Protein AF-A0A8X8GLX0-F1 (afdb_monomer_lite)

pLDDT: mean 77.0, std 20.95, range [30.64, 97.62]

Secondary structure (DSSP, 8-state):
---------------------TTSSHHHHTTSSSSSSSSSHHHHHHHHHHHHHHHTHHHHHTTHHHHHHS-TT---HHHHHHHHHHHHHHHHHHHHHHSTTSTT-GGGTS-HHHHHHHHHHHHHHHHHTTTS----HHHHHHHHHHHHHHHHHHHHHHHHH--TTT--GGGT---

Structure (mmCIF, N/CA/C/O backbone):
data_AF-A0A8X8GLX0-F1
#
_entry.id   AF-A0A8X8GLX0-F1
#
loop_
_atom_site.group_PDB
_atom_site.id
_atom_site.type_symbol
_atom_site.label_atom_id
_atom_site.label_alt_id
_atom_site.label_comp_id
_atom_site.label_asym_id
_atom_site.label_entity_id
_atom_site.label_seq_id
_atom_site.pdbx_PDB_ins_code
_atom_site.Cartn_x
_atom_site.Cartn_y
_atom_site.Cartn_z
_atom_site.occupancy
_atom_site.B_iso_or_equiv
_atom_site.auth_seq_id
_atom_site.auth_comp_id
_atom_site.auth_asym_id
_atom_site.auth_atom_id
_atom_site.pdbx_PDB_model_num
ATOM 1 N N . MET A 1 1 ? -101.099 -29.005 25.488 1.00 34.16 1 MET A N 1
ATOM 2 C CA . MET A 1 1 ? -100.501 -30.095 26.280 1.00 34.16 1 MET A CA 1
ATOM 3 C C . MET A 1 1 ? -99.279 -29.510 26.976 1.00 34.16 1 MET A C 1
ATOM 5 O O . MET A 1 1 ? -98.376 -29.117 26.260 1.00 34.16 1 MET A O 1
ATOM 9 N N . ASN A 1 2 ? -99.377 -29.350 28.306 1.00 30.64 2 ASN A N 1
ATOM 10 C CA . ASN A 1 2 ? -98.342 -29.188 29.356 1.00 30.64 2 ASN A CA 1
ATOM 11 C C . ASN A 1 2 ? -97.153 -28.228 29.098 1.00 30.64 2 ASN A C 1
ATOM 13 O O . ASN A 1 2 ? -96.406 -28.410 28.151 1.00 30.64 2 ASN A O 1
ATOM 17 N N . LEU A 1 3 ? -97.055 -27.097 29.817 1.00 30.73 3 LEU A N 1
ATOM 18 C CA . LEU A 1 3 ? -96.470 -26.894 31.170 1.00 30.73 3 LEU A CA 1
ATOM 19 C C . LEU A 1 3 ? -94.935 -27.013 31.214 1.00 30.73 3 LEU A C 1
ATOM 21 O O . LEU A 1 3 ? -94.426 -28.113 31.043 1.00 30.73 3 LEU A O 1
ATOM 25 N N . GLN A 1 4 ? -94.257 -25.891 31.5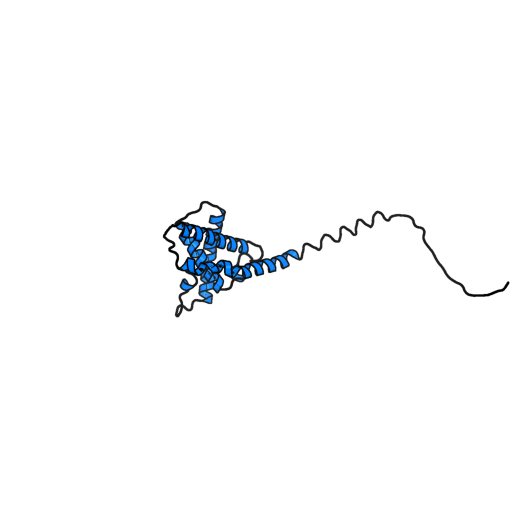06 1.00 37.28 4 GLN A N 1
ATOM 26 C CA . GLN A 1 4 ? -93.229 -25.679 32.559 1.00 37.28 4 GLN A CA 1
ATOM 27 C C . GLN A 1 4 ? -92.579 -24.290 32.350 1.00 37.28 4 GLN A C 1
ATOM 29 O O . GLN A 1 4 ? -92.154 -23.976 31.243 1.00 37.28 4 GLN A O 1
ATOM 34 N N . GLU A 1 5 ? -92.804 -23.318 33.250 1.00 35.47 5 GLU A N 1
ATOM 35 C CA . GLU A 1 5 ? -91.995 -22.984 34.456 1.00 35.47 5 GLU A CA 1
ATOM 36 C C . GLU A 1 5 ? -90.586 -22.481 34.093 1.00 35.47 5 GLU A C 1
ATOM 38 O O . GLU A 1 5 ? -89.827 -23.200 33.460 1.00 35.47 5 GLU A O 1
ATOM 43 N N . GLY A 1 6 ? -90.276 -21.190 34.293 1.00 34.31 6 GLY A N 1
ATOM 44 C CA . GLY A 1 6 ? -89.558 -20.662 35.479 1.00 34.31 6 GLY A CA 1
ATOM 45 C C . GLY A 1 6 ? -88.061 -20.508 35.118 1.00 34.31 6 GLY A C 1
ATOM 46 O O . GLY A 1 6 ? -87.537 -21.353 34.416 1.00 34.31 6 GLY A O 1
ATOM 47 N N . GLU A 1 7 ? -87.273 -19.478 35.433 1.00 35.16 7 GLU A N 1
ATOM 48 C CA . GLU A 1 7 ? -87.350 -18.349 36.356 1.00 35.16 7 GLU A CA 1
ATOM 49 C C . GLU A 1 7 ? -86.405 -17.197 35.898 1.00 35.16 7 GLU A C 1
ATOM 51 O O . GLU A 1 7 ? -85.478 -17.403 35.118 1.00 35.16 7 GLU A O 1
ATOM 56 N N . ALA A 1 8 ? -86.634 -16.017 36.496 1.00 32.03 8 ALA A N 1
ATOM 57 C CA . ALA A 1 8 ? -85.673 -14.994 36.955 1.00 32.03 8 ALA A CA 1
ATOM 58 C C . ALA A 1 8 ? -85.011 -13.952 35.998 1.00 32.03 8 ALA A C 1
ATOM 60 O O . ALA A 1 8 ? -84.100 -14.219 35.222 1.00 32.03 8 ALA A O 1
ATOM 61 N N . PHE A 1 9 ? -85.461 -12.700 36.203 1.00 31.08 9 PHE A N 1
ATOM 62 C CA . PHE A 1 9 ? -84.891 -11.355 35.932 1.00 31.08 9 PHE A CA 1
ATOM 63 C C . PHE A 1 9 ? -83.539 -11.078 36.647 1.00 31.08 9 PHE A C 1
ATOM 65 O O . PHE A 1 9 ? -83.160 -11.882 37.496 1.00 31.08 9 PHE A O 1
ATOM 72 N N . PRO A 1 10 ? -82.907 -9.877 36.531 1.00 48.28 10 PRO A N 1
ATOM 73 C CA . PRO A 1 10 ? -83.000 -8.775 35.550 1.00 48.28 10 PRO A CA 1
ATOM 74 C C . PRO A 1 10 ? -81.604 -8.517 34.908 1.00 48.28 10 PRO A C 1
ATOM 76 O O . PRO A 1 10 ? -80.636 -9.192 35.227 1.00 48.28 10 PRO A O 1
ATOM 79 N N . ALA A 1 11 ? -81.387 -7.604 33.959 1.00 31.11 11 ALA A N 1
ATOM 80 C CA . ALA A 1 11 ? -81.047 -6.203 34.233 1.00 31.11 11 ALA A CA 1
ATOM 81 C C . ALA A 1 11 ? -80.344 -5.610 32.993 1.00 31.11 11 ALA A C 1
ATOM 83 O O . ALA A 1 11 ? -79.445 -6.237 32.447 1.00 31.11 11 ALA A O 1
ATOM 84 N N . TYR A 1 12 ? -80.775 -4.405 32.598 1.00 31.98 12 TYR A N 1
ATOM 85 C CA . TYR A 1 12 ? -80.005 -3.280 32.030 1.00 31.98 12 TYR A CA 1
ATOM 86 C C . TYR A 1 12 ? -78.771 -3.630 31.166 1.00 31.98 12 TYR A C 1
ATOM 88 O O . TYR A 1 12 ? -77.777 -4.146 31.645 1.00 31.98 12 TYR A O 1
ATOM 96 N N . SER A 1 13 ? -78.614 -3.182 29.926 1.00 32.00 13 SER A N 1
ATOM 97 C CA . SER A 1 13 ? -78.751 -1.801 29.461 1.00 32.00 13 SER A CA 1
ATOM 98 C C . SER A 1 13 ? -78.151 -1.700 28.052 1.00 32.00 13 SER A C 1
ATOM 100 O O . SER A 1 13 ? -77.298 -2.499 27.683 1.00 32.00 13 SER A O 1
ATOM 102 N N . LEU A 1 14 ? -78.596 -0.671 27.322 1.00 42.12 14 LEU A N 1
ATOM 103 C CA . LEU A 1 14 ? -77.935 -0.002 26.194 1.00 42.12 14 LEU A CA 1
ATOM 104 C C . LEU A 1 14 ? -77.221 -0.888 25.162 1.00 42.12 14 LEU A C 1
ATOM 106 O O . LEU A 1 14 ? -76.069 -1.253 25.362 1.00 42.12 14 LEU A O 1
ATOM 110 N N . GLN A 1 15 ? -77.796 -0.994 23.959 1.00 34.53 15 GLN A N 1
ATOM 111 C CA . GLN A 1 15 ? -76.980 -0.943 22.743 1.00 34.53 15 GLN A CA 1
ATOM 112 C C . GLN A 1 15 ? -77.619 -0.040 21.683 1.00 34.53 15 GLN A C 1
ATOM 114 O O . GLN A 1 15 ? -78.772 -0.203 21.306 1.00 34.53 15 GLN A O 1
ATOM 119 N N . ILE A 1 16 ? -76.986 1.107 21.435 1.00 38.59 16 ILE A N 1
ATOM 120 C CA . ILE A 1 16 ? -76.033 1.392 20.346 1.00 38.59 16 ILE A CA 1
ATOM 121 C C . ILE A 1 16 ? -76.756 2.185 19.251 1.00 38.59 16 ILE A C 1
ATOM 123 O O . ILE A 1 16 ? -77.309 1.665 18.286 1.00 38.59 16 ILE A O 1
ATOM 127 N N . GLY A 1 17 ? -76.715 3.507 19.413 1.00 33.53 17 GLY A N 1
ATOM 128 C CA . GLY A 1 17 ? -76.875 4.436 18.306 1.00 33.53 17 GLY A CA 1
ATOM 129 C C . GLY A 1 17 ? -75.557 4.523 17.545 1.00 33.53 17 GLY A C 1
ATOM 130 O O . GLY A 1 17 ? -74.677 5.303 17.900 1.00 33.53 17 GLY A O 1
ATOM 131 N N . ILE A 1 18 ? -75.411 3.719 16.493 1.00 48.72 18 ILE A N 1
ATOM 132 C CA . ILE A 1 18 ? -74.395 3.943 15.462 1.00 48.72 18 ILE A CA 1
ATOM 133 C C . ILE A 1 18 ? -74.740 5.260 14.770 1.00 48.72 18 ILE A C 1
ATOM 135 O O . ILE A 1 18 ? -75.742 5.334 14.062 1.00 48.72 18 ILE A O 1
ATOM 139 N N . LYS A 1 19 ? -73.890 6.283 14.906 1.00 39.00 19 LYS A N 1
ATOM 140 C CA . LYS A 1 19 ? -73.725 7.280 13.840 1.00 39.00 19 LYS A CA 1
ATOM 141 C C . LYS A 1 19 ? -72.370 7.988 13.895 1.00 39.00 19 LYS A C 1
ATOM 143 O O . LYS A 1 19 ? -72.157 8.937 14.633 1.00 39.00 19 LYS A O 1
ATOM 148 N N . MET A 1 20 ? -71.512 7.518 12.988 1.00 46.31 20 MET A N 1
ATOM 149 C CA . MET A 1 20 ? -70.522 8.271 12.210 1.00 46.31 20 MET A CA 1
ATOM 150 C C . MET A 1 20 ? -69.451 9.088 12.951 1.00 46.31 20 MET A C 1
ATOM 152 O O . MET A 1 20 ? -69.703 10.202 13.396 1.00 46.31 20 MET A O 1
ATOM 156 N N . LYS A 1 21 ? -68.194 8.628 12.834 1.00 41.28 21 LYS A N 1
ATOM 157 C CA . LYS A 1 21 ? -67.087 9.360 12.162 1.00 41.28 21 LYS A CA 1
ATOM 158 C C . LYS A 1 21 ? -65.822 8.484 12.071 1.00 41.28 21 LYS A C 1
ATOM 160 O O . LYS A 1 21 ? -64.751 8.825 12.552 1.00 41.28 21 LYS A O 1
ATOM 165 N N . PHE A 1 22 ? -65.938 7.341 11.391 1.00 48.28 22 PHE A N 1
ATOM 166 C CA . PHE A 1 22 ? -64.852 6.357 11.237 1.00 48.28 22 PHE A CA 1
ATOM 167 C C . PHE A 1 22 ? -63.766 6.757 10.208 1.00 48.28 22 PHE A C 1
ATOM 169 O O . PHE A 1 22 ? -62.791 6.043 10.016 1.00 48.28 22 PHE A O 1
ATOM 176 N N . LYS A 1 23 ? -63.903 7.910 9.533 1.00 45.50 23 LYS A N 1
ATOM 177 C CA . LYS A 1 23 ? -63.022 8.311 8.416 1.00 45.50 23 LYS A CA 1
ATOM 178 C C . LYS A 1 23 ? -61.807 9.174 8.784 1.00 45.50 23 LYS A C 1
ATOM 180 O O . LYS A 1 23 ? -61.026 9.483 7.894 1.00 45.50 23 LYS A O 1
ATOM 185 N N . ARG A 1 24 ? -61.617 9.573 10.050 1.00 47.22 24 ARG A N 1
ATOM 186 C CA . ARG A 1 24 ? -60.485 10.447 10.448 1.00 47.22 24 ARG A CA 1
ATOM 187 C C . ARG A 1 24 ? -59.436 9.810 11.362 1.00 47.22 24 ARG A C 1
ATOM 189 O O . ARG A 1 24 ? -58.374 10.392 11.518 1.00 47.22 24 ARG A O 1
ATOM 196 N N . ILE A 1 25 ? -59.695 8.629 11.926 1.00 50.59 25 ILE A N 1
ATOM 197 C CA . ILE A 1 25 ? -58.789 8.000 12.908 1.00 50.59 25 ILE A CA 1
ATOM 198 C C . ILE A 1 25 ? -57.777 7.055 12.235 1.00 50.59 25 ILE A C 1
ATOM 200 O O . ILE A 1 25 ? -56.660 6.903 12.716 1.00 50.59 25 ILE A O 1
ATOM 204 N N . ILE A 1 26 ? -58.099 6.512 11.057 1.00 51.53 26 ILE A N 1
ATOM 205 C CA . ILE A 1 26 ? -57.217 5.579 10.329 1.00 51.53 26 ILE A CA 1
ATOM 206 C C . ILE A 1 26 ? -55.955 6.273 9.777 1.00 51.53 26 ILE A C 1
ATOM 208 O O . ILE A 1 26 ? -54.933 5.627 9.574 1.00 51.53 26 ILE A O 1
ATOM 212 N N . PHE A 1 27 ? -55.976 7.598 9.596 1.00 45.38 27 PHE A N 1
ATOM 213 C CA . PHE A 1 27 ? -54.847 8.331 9.010 1.00 45.38 27 PHE A CA 1
ATOM 214 C C . PHE A 1 27 ? -53.738 8.690 10.015 1.00 45.38 27 PHE A C 1
ATOM 216 O O . PHE A 1 27 ? -52.644 9.055 9.604 1.00 45.38 27 PHE A O 1
ATOM 223 N N . ILE A 1 28 ? -53.989 8.580 11.325 1.00 52.88 28 ILE A N 1
ATOM 224 C CA . ILE A 1 28 ? -53.002 8.955 12.354 1.00 52.88 28 ILE A CA 1
ATOM 225 C C . ILE A 1 28 ? -52.163 7.743 12.792 1.00 52.88 28 ILE A C 1
ATOM 227 O O . ILE A 1 28 ? -50.999 7.905 13.135 1.00 52.88 28 ILE A O 1
ATOM 231 N N . CYS A 1 29 ? -52.683 6.516 12.682 1.00 48.50 29 CYS A N 1
ATOM 232 C CA . CYS A 1 29 ? -51.931 5.311 13.055 1.00 48.50 29 CYS A CA 1
ATOM 233 C C . CYS A 1 29 ? -50.903 4.852 12.005 1.00 48.50 29 CYS A C 1
ATOM 235 O O . CYS A 1 29 ? -49.985 4.117 12.353 1.00 48.50 29 CYS A O 1
ATOM 237 N N . PHE A 1 30 ? -51.013 5.290 10.745 1.00 46.59 30 PHE A N 1
ATOM 238 C CA . PHE A 1 30 ? -50.054 4.922 9.690 1.00 46.59 30 PHE A CA 1
ATOM 239 C C . PHE A 1 30 ? -48.839 5.856 9.588 1.00 46.59 30 PHE A C 1
ATOM 241 O O . PHE A 1 30 ? -47.867 5.508 8.928 1.00 46.59 30 PHE A O 1
ATOM 248 N N . ILE A 1 31 ? -48.860 7.017 10.251 1.00 52.28 31 ILE A N 1
ATOM 249 C CA . ILE A 1 31 ? -47.749 7.986 10.211 1.00 52.28 31 ILE A CA 1
ATOM 250 C C . ILE A 1 31 ? -46.708 7.685 11.307 1.00 52.28 31 ILE A C 1
ATOM 252 O O . ILE A 1 31 ? -45.541 8.044 11.182 1.00 52.28 31 ILE A O 1
ATOM 256 N N . SER A 1 32 ? -47.094 6.974 12.370 1.00 50.31 32 SER A N 1
ATOM 257 C CA . SER 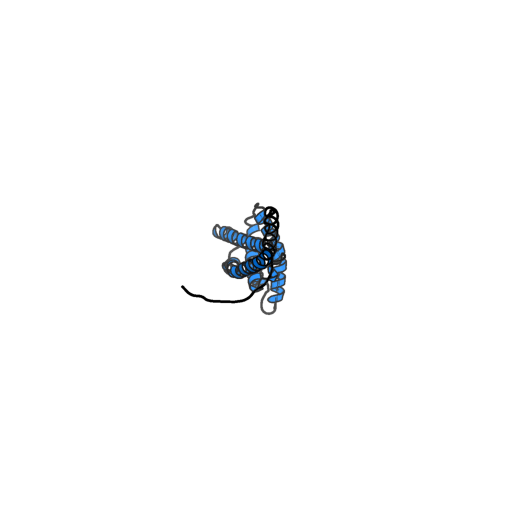A 1 32 ? -46.250 6.776 13.558 1.00 50.31 32 SER A CA 1
ATOM 258 C C . SER A 1 32 ? -45.322 5.556 13.510 1.00 50.31 32 SER A C 1
ATOM 260 O O . SER A 1 32 ? -44.519 5.391 14.422 1.00 50.31 32 SER A O 1
ATOM 262 N N . VAL A 1 33 ? -45.407 4.701 12.484 1.00 52.31 33 VAL A N 1
ATOM 263 C CA . VAL A 1 33 ? -44.617 3.449 12.406 1.00 52.31 33 VAL A CA 1
ATOM 264 C C . VAL A 1 33 ? -43.440 3.550 11.421 1.00 52.31 33 VAL A C 1
ATOM 266 O O . VAL A 1 33 ? -42.587 2.672 11.375 1.00 52.31 33 VAL A O 1
ATOM 269 N N . SER A 1 34 ? -43.316 4.646 10.669 1.00 50.97 34 SER A N 1
ATOM 270 C CA . SER A 1 34 ? -42.281 4.782 9.630 1.00 50.97 34 SER A CA 1
ATOM 271 C C . SER A 1 34 ? -40.988 5.477 10.082 1.00 50.97 34 SER A C 1
ATOM 273 O O . SER A 1 34 ? -40.106 5.683 9.257 1.00 50.97 34 SER A O 1
ATOM 275 N N . LEU A 1 35 ? -40.848 5.849 11.362 1.00 51.47 35 LEU A N 1
ATOM 276 C CA . LEU A 1 35 ? -39.695 6.630 11.850 1.00 51.47 35 LEU A CA 1
ATOM 277 C C . LEU A 1 35 ? -38.706 5.850 12.732 1.00 51.47 35 LEU A C 1
ATOM 279 O O . LEU A 1 35 ? -37.654 6.384 13.066 1.00 51.47 35 LEU A O 1
ATOM 283 N N . SER A 1 36 ? -38.983 4.592 13.082 1.00 52.97 36 SER A N 1
ATOM 284 C CA . SER A 1 36 ? -38.133 3.805 13.993 1.00 52.97 36 SER A CA 1
ATOM 285 C C . SER A 1 36 ? -37.210 2.782 13.309 1.00 52.97 36 SER A C 1
ATOM 287 O O . SER A 1 36 ? -36.515 2.049 14.005 1.00 52.97 36 SER A O 1
ATOM 289 N N . ALA A 1 37 ? -37.138 2.741 11.972 1.00 52.78 37 ALA A N 1
ATOM 290 C CA . ALA A 1 37 ? -36.339 1.739 11.247 1.00 52.78 37 ALA A CA 1
ATOM 291 C C . ALA A 1 37 ? -34.962 2.217 10.728 1.00 52.78 37 ALA A C 1
ATOM 293 O O . ALA A 1 37 ? -34.175 1.387 10.290 1.00 52.78 37 ALA A O 1
ATOM 294 N N . CYS A 1 38 ? -34.616 3.509 10.810 1.00 53.03 38 CYS A N 1
ATOM 295 C CA . CYS A 1 38 ? -33.330 4.027 10.297 1.00 53.03 38 CYS A CA 1
ATOM 296 C C . CYS A 1 38 ? -32.244 4.254 11.368 1.00 53.03 38 CYS A C 1
ATOM 298 O O . CYS A 1 38 ? -31.260 4.930 11.087 1.00 53.03 38 CYS A O 1
ATOM 300 N N . SER A 1 39 ? -32.396 3.734 12.592 1.00 51.56 39 SER A N 1
ATOM 301 C CA . SER A 1 39 ? -31.426 3.992 13.678 1.00 51.56 39 SER A CA 1
ATOM 302 C C . SER A 1 39 ? -30.451 2.844 13.960 1.00 51.56 39 SER A C 1
ATOM 304 O O . SER A 1 39 ? -29.444 3.082 14.616 1.00 51.56 39 SER A O 1
ATOM 306 N N . ASN A 1 40 ? -30.721 1.624 13.483 1.00 52.50 40 ASN A N 1
ATOM 307 C CA . ASN A 1 40 ? -29.894 0.442 13.786 1.00 52.50 40 ASN A CA 1
ATOM 308 C C . ASN A 1 40 ? -28.971 0.026 12.628 1.00 52.50 40 ASN A C 1
ATOM 310 O O . ASN A 1 40 ? -28.135 -0.855 12.806 1.00 52.50 40 ASN A O 1
ATOM 314 N N . ALA A 1 41 ? -29.122 0.639 11.448 1.00 55.69 41 ALA A N 1
ATOM 315 C CA . ALA A 1 41 ? -28.303 0.323 10.278 1.00 55.69 41 ALA A CA 1
ATOM 316 C C . ALA A 1 41 ? -26.831 0.703 10.504 1.00 55.69 41 ALA A C 1
ATOM 318 O O . ALA A 1 41 ? -25.936 -0.069 10.199 1.00 55.69 41 ALA A O 1
ATOM 319 N N . THR A 1 42 ? -26.567 1.838 11.156 1.00 59.53 42 THR A N 1
ATOM 320 C CA . THR A 1 42 ? -25.205 2.372 11.300 1.00 59.53 42 THR A CA 1
ATOM 321 C C . THR A 1 42 ? -24.273 1.488 12.132 1.00 59.53 42 THR A C 1
ATOM 323 O O . THR A 1 42 ? -23.091 1.392 11.813 1.00 59.53 42 THR A O 1
ATOM 326 N N . GLU A 1 43 ? -24.774 0.834 13.185 1.00 60.69 43 GLU A N 1
ATOM 327 C CA . GLU A 1 43 ? -23.967 -0.059 14.027 1.00 60.69 43 GLU A CA 1
ATOM 328 C C . GLU A 1 43 ? -23.804 -1.451 13.397 1.00 60.69 43 GLU A C 1
ATOM 330 O O . GLU A 1 43 ? -22.718 -2.029 13.455 1.00 60.69 43 GLU A O 1
ATOM 335 N N . LEU A 1 44 ? -24.836 -1.989 12.739 1.00 60.25 44 LEU A N 1
ATOM 336 C CA . LEU A 1 44 ? -24.731 -3.280 12.054 1.00 60.25 44 LEU A CA 1
ATOM 337 C C . LEU A 1 44 ? -23.772 -3.193 10.855 1.00 60.25 44 LEU A C 1
ATOM 339 O O . LEU A 1 44 ? -22.827 -3.981 10.773 1.00 60.25 44 LEU A O 1
ATOM 343 N N . ASP A 1 45 ? -23.927 -2.158 10.026 1.00 68.25 45 ASP A N 1
ATOM 344 C CA . ASP A 1 45 ? -23.047 -1.864 8.889 1.00 68.25 45 ASP A CA 1
ATOM 345 C C . ASP A 1 45 ? -21.594 -1.647 9.359 1.00 68.25 45 ASP A C 1
ATOM 347 O O . ASP A 1 45 ? -20.640 -2.034 8.677 1.00 68.25 45 ASP A O 1
ATOM 351 N N . SER A 1 46 ? -21.408 -1.100 10.576 1.00 73.44 46 SER A N 1
ATOM 352 C CA . SER A 1 46 ? -20.084 -0.914 11.190 1.00 73.44 46 SER A C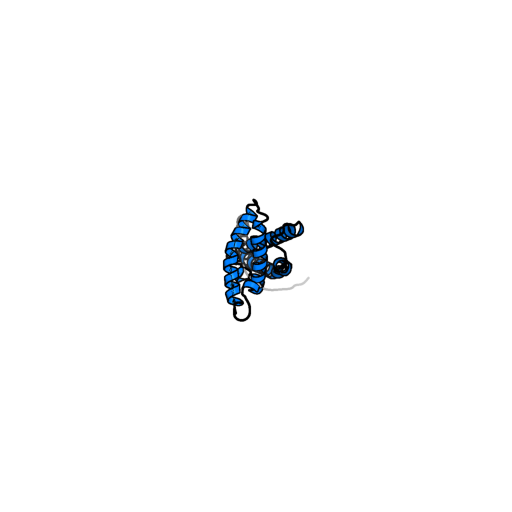A 1
ATOM 353 C C . SER A 1 46 ? -19.316 -2.207 11.405 1.00 73.44 46 SER A C 1
ATOM 355 O O . SER A 1 46 ? -18.129 -2.322 11.081 1.00 73.44 46 SER A O 1
ATOM 357 N N . LYS A 1 47 ? -20.018 -3.196 11.948 1.00 79.62 47 LYS A N 1
ATOM 358 C CA . LYS A 1 47 ? -19.454 -4.486 12.310 1.00 79.62 47 LYS A CA 1
ATOM 359 C C . LYS A 1 47 ? -19.200 -5.335 11.072 1.00 79.62 47 LYS A C 1
ATOM 361 O O . LYS A 1 47 ? -18.163 -5.991 10.997 1.00 79.62 47 LYS A O 1
ATOM 366 N N . GLU A 1 48 ? -20.109 -5.288 10.104 1.00 83.88 48 GLU A N 1
ATOM 367 C CA . GLU A 1 48 ? -19.970 -6.005 8.838 1.00 83.88 48 GLU A CA 1
ATOM 368 C C . GLU A 1 48 ? -18.766 -5.510 8.033 1.00 83.88 48 GLU A C 1
ATOM 370 O O . GLU A 1 48 ? -17.969 -6.329 7.568 1.00 83.88 48 GLU A O 1
ATOM 375 N N . LEU A 1 49 ? -18.551 -4.190 7.932 1.00 81.75 49 LEU A N 1
ATOM 376 C CA . LEU A 1 49 ? -17.375 -3.674 7.227 1.00 81.75 49 LEU A CA 1
ATOM 377 C C . LEU A 1 49 ? -16.074 -4.055 7.936 1.00 81.75 49 LEU A C 1
ATOM 379 O O . LEU A 1 49 ? -15.113 -4.453 7.276 1.00 81.75 49 LEU A O 1
ATOM 383 N N . LYS A 1 50 ? -16.030 -3.958 9.271 1.00 82.50 50 LYS A N 1
ATOM 384 C CA . LYS A 1 50 ? -14.849 -4.362 10.042 1.00 82.50 50 LYS A CA 1
ATOM 385 C C . LYS A 1 50 ? -14.532 -5.841 9.827 1.00 82.50 50 LYS A C 1
ATOM 387 O O . LYS A 1 50 ? -13.392 -6.185 9.530 1.00 82.50 50 LYS A O 1
ATOM 392 N N . GLN A 1 51 ? -15.546 -6.700 9.885 1.00 85.25 51 GLN A N 1
ATOM 393 C CA . GLN A 1 51 ? -15.388 -8.126 9.616 1.00 85.25 51 GLN A CA 1
ATOM 394 C C . GLN A 1 51 ? -14.946 -8.394 8.169 1.00 85.25 51 GLN A C 1
ATOM 396 O O . GLN A 1 51 ? -14.102 -9.261 7.939 1.00 85.25 51 GLN A O 1
ATOM 401 N N . SER A 1 52 ? -15.467 -7.644 7.193 1.00 85.56 52 SER A N 1
ATOM 402 C CA . SER A 1 52 ? -15.026 -7.715 5.794 1.00 85.56 52 SER A CA 1
ATOM 403 C C . SER A 1 52 ? -13.551 -7.340 5.653 1.00 85.56 52 SER A C 1
ATOM 405 O O . SER A 1 52 ? -12.784 -8.062 5.014 1.00 85.56 52 SER A O 1
ATOM 407 N N . PHE A 1 53 ? -13.124 -6.250 6.294 1.00 86.31 53 PHE A N 1
ATOM 408 C CA . PHE A 1 53 ? -11.729 -5.825 6.298 1.00 86.31 53 PHE A CA 1
ATOM 409 C C . PHE A 1 53 ? -10.815 -6.888 6.920 1.00 86.31 53 PHE A C 1
ATOM 411 O O . PHE A 1 53 ? -9.846 -7.306 6.284 1.00 86.31 53 PHE A O 1
ATOM 418 N N . GLU A 1 54 ? -11.157 -7.397 8.105 1.00 85.06 54 GLU A N 1
ATOM 419 C CA . GLU A 1 54 ? -10.408 -8.465 8.778 1.00 85.06 54 GLU A CA 1
ATOM 420 C C . GLU A 1 54 ? -10.308 -9.726 7.902 1.00 85.06 54 GLU A C 1
ATOM 422 O O . GLU A 1 54 ? -9.223 -10.293 7.731 1.00 85.06 54 GLU A O 1
ATOM 427 N N . SER A 1 55 ? -11.414 -10.114 7.261 1.00 86.38 55 SER A N 1
ATOM 428 C CA . SER A 1 55 ? -11.478 -11.267 6.349 1.00 86.38 55 SER A CA 1
ATOM 429 C C . SER A 1 55 ? -10.663 -11.056 5.068 1.00 86.38 55 SER A C 1
ATOM 431 O O . SER A 1 55 ? -10.201 -12.019 4.458 1.00 86.38 55 SER A O 1
ATOM 433 N N . SER A 1 56 ? -10.444 -9.802 4.665 1.00 87.75 56 SER A N 1
ATOM 434 C CA . SER A 1 56 ? -9.645 -9.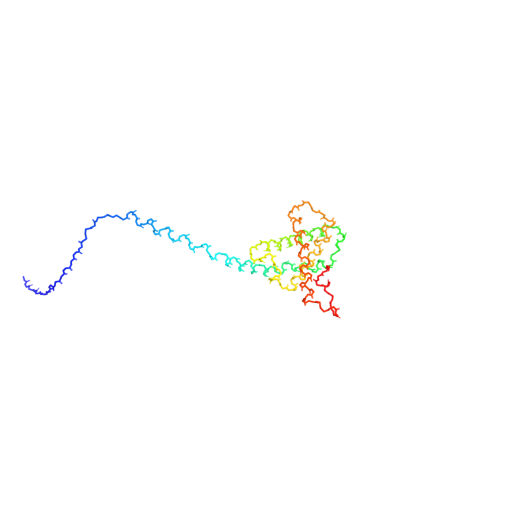440 3.489 1.00 87.75 56 SER A CA 1
ATOM 435 C C . SER A 1 56 ? -8.137 -9.351 3.757 1.00 87.75 56 SER A C 1
ATOM 437 O O . SER A 1 56 ? -7.364 -9.140 2.824 1.00 87.75 56 SER A O 1
ATOM 439 N N . SER A 1 57 ? -7.684 -9.561 4.996 1.00 86.69 57 SER A N 1
ATOM 440 C CA . SER A 1 57 ? -6.257 -9.520 5.360 1.00 86.69 57 SER A CA 1
ATOM 441 C C . SER A 1 57 ? -5.380 -10.391 4.450 1.00 86.69 57 SER A C 1
ATOM 443 O O . SER A 1 57 ? -4.376 -9.916 3.918 1.00 86.69 57 SER A O 1
ATOM 445 N N . ALA A 1 58 ? -5.810 -11.624 4.163 1.00 89.19 58 ALA A N 1
ATOM 446 C CA . ALA A 1 58 ? -5.098 -12.536 3.267 1.00 89.19 58 ALA A CA 1
ATOM 447 C C . ALA A 1 58 ? -4.938 -11.980 1.841 1.00 89.19 58 ALA A C 1
ATOM 449 O O . ALA A 1 58 ? -3.905 -12.193 1.209 1.00 89.19 58 ALA A O 1
ATOM 450 N N . TYR A 1 59 ? -5.928 -11.236 1.337 1.00 91.38 59 TYR A N 1
ATOM 451 C CA . TYR A 1 59 ? -5.865 -10.617 0.012 1.00 91.38 59 TYR A CA 1
ATOM 452 C C . TYR A 1 59 ? -4.762 -9.554 -0.063 1.00 91.38 59 TYR A C 1
ATOM 454 O O . TYR A 1 59 ? -4.027 -9.487 -1.056 1.00 91.38 59 TYR A O 1
ATOM 462 N N . PHE A 1 60 ? -4.595 -8.754 0.992 1.00 91.69 60 PHE A N 1
ATOM 463 C CA . PHE A 1 60 ? -3.527 -7.760 1.044 1.00 91.69 60 PHE A CA 1
ATOM 464 C C . PHE A 1 60 ? -2.146 -8.410 1.189 1.00 91.69 60 PHE A C 1
ATOM 466 O O . PHE A 1 60 ? -1.217 -8.008 0.490 1.00 91.69 60 PHE A O 1
ATOM 473 N N . SER A 1 61 ? -2.021 -9.458 2.004 1.00 92.19 61 SER A N 1
ATOM 474 C CA . SER A 1 61 ? -0.743 -10.138 2.259 1.00 92.19 61 SER A CA 1
ATOM 475 C C . SER A 1 61 ? -0.275 -11.073 1.136 1.00 92.19 61 SER A C 1
ATOM 477 O O . SER A 1 61 ? 0.907 -11.413 1.086 1.00 92.19 61 SER A O 1
ATOM 479 N N . LEU A 1 62 ? -1.172 -11.492 0.233 1.00 93.38 62 LEU A N 1
ATOM 480 C CA . LEU A 1 62 ? -0.912 -12.544 -0.763 1.00 93.38 62 LEU A CA 1
ATOM 481 C C . LEU A 1 62 ? 0.378 -12.328 -1.571 1.00 93.38 62 LEU A C 1
ATOM 483 O O . LEU A 1 62 ? 1.158 -13.257 -1.766 1.00 93.38 62 LEU A O 1
ATOM 487 N N . ASP A 1 63 ? 0.621 -11.089 -1.996 1.00 94.50 63 ASP A N 1
ATOM 488 C CA . ASP A 1 63 ? 1.719 -10.752 -2.907 1.00 94.50 63 ASP A CA 1
ATOM 489 C C . ASP A 1 63 ? 2.949 -10.184 -2.178 1.00 94.50 63 ASP A C 1
ATOM 491 O O . ASP A 1 63 ? 3.932 -9.817 -2.824 1.00 94.50 63 ASP A O 1
ATOM 495 N N . THR A 1 64 ? 2.951 -10.131 -0.836 1.00 93.50 64 THR A N 1
ATOM 496 C CA . THR A 1 64 ? 4.107 -9.647 -0.057 1.00 93.50 64 THR A CA 1
ATOM 497 C C . THR A 1 64 ? 5.432 -10.294 -0.482 1.00 93.50 64 THR A C 1
ATOM 499 O O . THR A 1 64 ? 6.415 -9.560 -0.647 1.00 93.50 64 THR A O 1
ATOM 502 N N . PRO A 1 65 ? 5.520 -11.625 -0.702 1.00 93.25 65 PRO A N 1
ATOM 503 C CA . PRO A 1 65 ? 6.758 -12.247 -1.169 1.00 93.25 65 PRO A CA 1
ATOM 504 C C . PRO A 1 65 ? 7.245 -11.683 -2.508 1.00 93.25 65 PRO A C 1
ATOM 506 O O . PRO A 1 65 ? 8.445 -11.494 -2.687 1.00 93.25 65 PRO A O 1
ATOM 509 N N . ILE A 1 66 ? 6.326 -11.344 -3.417 1.00 93.56 66 ILE A N 1
ATOM 510 C CA . ILE A 1 66 ? 6.643 -10.755 -4.722 1.00 93.56 66 ILE A CA 1
ATOM 511 C C . ILE A 1 66 ? 7.215 -9.347 -4.530 1.00 93.56 66 ILE A C 1
ATOM 513 O O . ILE A 1 66 ? 8.286 -9.043 -5.053 1.00 93.56 66 ILE A O 1
ATOM 517 N N . TYR A 1 67 ? 6.581 -8.504 -3.707 1.00 92.44 67 TYR A N 1
ATOM 518 C CA . TYR A 1 67 ? 7.049 -7.132 -3.446 1.00 92.44 67 TYR A CA 1
ATOM 519 C C . TYR A 1 67 ? 8.430 -7.053 -2.781 1.00 92.44 67 TYR A C 1
ATOM 521 O O . TYR A 1 67 ? 9.093 -6.006 -2.854 1.00 92.44 67 TYR A O 1
ATOM 529 N N . LYS A 1 68 ? 8.854 -8.133 -2.111 1.00 90.62 68 LYS A N 1
ATOM 530 C CA . LYS A 1 68 ? 10.180 -8.271 -1.494 1.00 90.62 68 LYS A CA 1
ATOM 531 C C . LYS A 1 68 ? 11.283 -8.546 -2.515 1.00 90.62 68 LYS A C 1
ATOM 533 O O . LYS A 1 68 ? 12.396 -8.070 -2.314 1.00 90.62 68 LYS A O 1
ATOM 538 N N . VAL A 1 69 ? 10.981 -9.290 -3.580 1.00 89.38 69 VAL A N 1
ATOM 539 C CA . VAL A 1 69 ? 11.997 -9.808 -4.516 1.00 89.38 69 VAL A CA 1
ATOM 540 C C . VAL A 1 69 ? 11.974 -9.150 -5.891 1.00 89.38 69 VAL A C 1
ATOM 542 O O . VAL A 1 69 ? 12.985 -9.186 -6.586 1.00 89.38 69 VAL A O 1
ATOM 545 N N . ILE A 1 70 ? 10.849 -8.559 -6.301 1.00 85.81 70 ILE A N 1
ATOM 546 C CA . ILE A 1 70 ? 10.723 -7.965 -7.633 1.00 85.81 70 ILE A CA 1
ATOM 547 C C . ILE A 1 70 ? 11.682 -6.785 -7.810 1.00 85.81 70 ILE A C 1
ATOM 549 O O . ILE A 1 70 ? 11.775 -5.905 -6.944 1.00 85.81 70 ILE A O 1
ATOM 553 N N . ASP A 1 71 ? 12.379 -6.749 -8.950 1.00 75.75 71 ASP A N 1
ATOM 554 C CA . ASP A 1 71 ? 13.225 -5.613 -9.295 1.00 75.75 71 ASP A CA 1
ATOM 555 C C . ASP A 1 71 ? 12.352 -4.403 -9.627 1.00 75.75 71 ASP A C 1
ATOM 557 O O . ASP A 1 71 ? 11.728 -4.295 -10.683 1.00 75.75 71 ASP A O 1
ATOM 561 N N . LYS A 1 72 ? 12.338 -3.462 -8.689 1.00 71.19 72 LYS A N 1
ATOM 562 C CA . LYS A 1 72 ? 11.536 -2.245 -8.761 1.00 71.19 72 LYS A CA 1
ATOM 563 C C . LYS A 1 72 ? 12.092 -1.244 -9.761 1.00 71.19 72 LYS A C 1
ATOM 565 O O . LYS A 1 72 ? 11.447 -0.230 -9.943 1.00 71.19 72 LYS A O 1
ATOM 570 N N . LYS A 1 73 ? 13.271 -1.477 -10.354 1.00 74.25 73 LYS A N 1
ATOM 571 C CA . LYS A 1 73 ? 13.938 -0.577 -11.310 1.00 74.25 73 LYS A CA 1
ATOM 572 C C . LYS A 1 73 ? 13.742 -0.992 -12.766 1.00 74.25 73 LYS A C 1
ATOM 574 O O . LYS A 1 73 ? 14.036 -0.196 -13.655 1.00 74.25 73 LYS A O 1
ATOM 579 N N . ILE A 1 74 ? 13.258 -2.208 -13.013 1.00 79.19 74 ILE A N 1
ATOM 580 C CA . ILE A 1 74 ? 13.064 -2.735 -14.363 1.00 79.19 74 ILE A CA 1
ATOM 581 C C . ILE A 1 74 ? 11.581 -2.668 -14.712 1.00 79.19 74 ILE A C 1
ATOM 583 O O . ILE A 1 74 ? 10.747 -3.380 -14.146 1.00 79.19 74 ILE A O 1
ATOM 587 N N . LYS A 1 75 ? 11.264 -1.812 -15.686 1.00 83.81 75 LYS A N 1
ATOM 588 C CA . LYS A 1 75 ? 9.935 -1.764 -16.288 1.00 83.81 75 LYS A CA 1
ATOM 589 C C . LYS A 1 75 ? 9.747 -2.973 -17.205 1.00 83.81 75 LYS A C 1
ATOM 591 O O . LYS A 1 75 ? 10.558 -3.204 -18.099 1.00 83.81 75 LYS A O 1
ATOM 596 N N . SER A 1 76 ? 8.676 -3.725 -16.984 1.00 89.00 76 SER A N 1
ATOM 597 C CA . SER A 1 76 ? 8.268 -4.870 -17.804 1.00 89.00 76 SER A CA 1
ATOM 598 C C . SER A 1 76 ? 6.748 -5.024 -17.753 1.00 89.00 76 SER A C 1
ATOM 600 O O . SER A 1 76 ? 6.120 -4.483 -16.845 1.00 89.00 76 SER A O 1
ATOM 602 N N . GLU A 1 77 ? 6.155 -5.787 -18.674 1.00 91.06 77 GLU A N 1
ATOM 603 C CA . GLU A 1 77 ? 4.711 -6.086 -18.645 1.00 91.06 77 GLU A CA 1
ATOM 604 C C . GLU A 1 77 ? 4.289 -6.745 -17.323 1.00 91.06 77 GLU A C 1
ATOM 606 O O . GLU A 1 77 ? 3.256 -6.407 -16.749 1.00 91.06 77 GLU A O 1
ATOM 611 N N . VAL A 1 78 ? 5.132 -7.637 -16.795 1.00 90.69 78 VAL A N 1
ATOM 612 C CA . VAL A 1 78 ? 4.905 -8.300 -15.505 1.00 90.69 78 VAL A CA 1
ATOM 613 C C . VAL A 1 78 ? 4.956 -7.286 -14.362 1.00 90.69 78 VAL A C 1
ATOM 615 O O . VAL A 1 78 ? 4.060 -7.260 -13.520 1.00 90.69 78 VAL A O 1
ATOM 618 N N . SER A 1 79 ? 5.971 -6.419 -14.339 1.00 91.56 79 SER A N 1
ATOM 619 C CA . SER A 1 79 ? 6.105 -5.377 -13.315 1.00 91.56 79 SER A CA 1
ATOM 620 C C . SER A 1 79 ? 4.950 -4.368 -13.369 1.00 91.56 79 SER A C 1
ATOM 622 O O . SER A 1 79 ? 4.472 -3.944 -12.318 1.00 91.56 79 SER A O 1
ATOM 624 N N . ASP A 1 80 ? 4.468 -4.021 -14.568 1.00 93.75 80 ASP A N 1
ATOM 625 C CA . ASP A 1 80 ? 3.325 -3.124 -14.767 1.00 93.75 80 ASP A CA 1
ATOM 626 C C . ASP A 1 80 ? 2.022 -3.750 -14.244 1.00 93.75 80 ASP A C 1
ATOM 628 O O . ASP A 1 80 ? 1.285 -3.086 -13.516 1.00 93.75 80 ASP A O 1
ATOM 632 N N . ALA A 1 81 ? 1.776 -5.036 -14.516 1.00 94.19 81 ALA A N 1
ATOM 633 C CA . ALA A 1 81 ? 0.607 -5.749 -13.996 1.00 94.19 81 ALA A CA 1
ATOM 634 C C . ALA A 1 81 ? 0.634 -5.886 -12.462 1.00 94.19 81 ALA A C 1
ATOM 636 O O . ALA A 1 81 ? -0.383 -5.696 -11.789 1.00 94.19 81 ALA A O 1
ATOM 637 N N . ILE A 1 82 ? 1.807 -6.177 -11.890 1.00 95.06 82 ILE A N 1
ATOM 638 C CA . ILE A 1 82 ? 1.982 -6.244 -10.433 1.00 95.06 82 ILE A CA 1
ATOM 639 C C . ILE A 1 82 ? 1.785 -4.855 -9.817 1.00 95.06 82 ILE A C 1
ATOM 641 O O . ILE A 1 82 ? 1.175 -4.745 -8.755 1.00 95.06 82 ILE A O 1
ATOM 645 N N . TYR A 1 83 ? 2.245 -3.790 -10.481 1.00 95.56 83 TYR A N 1
ATOM 646 C CA . TYR A 1 83 ? 1.991 -2.412 -10.058 1.00 95.56 83 TYR A CA 1
ATOM 647 C C . TYR A 1 83 ? 0.506 -2.063 -10.055 1.00 95.56 83 TYR A C 1
ATOM 649 O O . TYR A 1 83 ? 0.028 -1.551 -9.045 1.00 95.56 83 TYR A O 1
ATOM 657 N N . ASP A 1 84 ? -0.231 -2.389 -11.116 1.00 96.00 84 ASP A N 1
ATOM 658 C CA . ASP A 1 84 ? -1.670 -2.119 -11.186 1.00 96.00 84 ASP A CA 1
ATOM 659 C C . ASP A 1 84 ? -2.432 -2.872 -10.079 1.00 96.00 84 ASP A C 1
ATOM 661 O O . ASP A 1 84 ? -3.260 -2.284 -9.379 1.00 96.00 84 ASP A O 1
ATOM 665 N N . SER A 1 85 ? -2.087 -4.143 -9.840 1.00 96.50 85 SER A N 1
ATOM 666 C CA . SER A 1 85 ? -2.639 -4.937 -8.731 1.00 96.50 85 SER A CA 1
ATOM 667 C C . SER A 1 85 ? -2.321 -4.318 -7.362 1.00 96.50 85 SER A C 1
ATOM 669 O O . SER A 1 85 ? -3.207 -4.139 -6.521 1.00 96.50 85 SER A O 1
ATOM 671 N N . ALA A 1 86 ? -1.064 -3.932 -7.133 1.00 96.94 86 ALA A N 1
ATOM 672 C CA . ALA A 1 86 ? -0.635 -3.343 -5.870 1.00 96.94 86 ALA A CA 1
ATOM 673 C C . ALA A 1 86 ? -1.292 -1.977 -5.618 1.00 96.94 86 ALA A C 1
ATOM 675 O O . ALA A 1 86 ? -1.766 -1.716 -4.513 1.00 96.94 86 ALA A O 1
ATOM 676 N N . LEU A 1 87 ? -1.372 -1.117 -6.636 1.00 97.62 87 LEU A N 1
ATOM 677 C CA . LEU A 1 87 ? -2.020 0.190 -6.545 1.00 97.62 87 LEU A CA 1
ATOM 678 C C . LEU A 1 87 ? -3.526 0.057 -6.281 1.00 97.62 87 LEU A C 1
ATOM 680 O O . LEU A 1 87 ? -4.075 0.808 -5.471 1.00 97.62 87 LEU A O 1
ATOM 684 N N . MET A 1 88 ? -4.182 -0.939 -6.884 1.00 96.88 88 MET A N 1
ATOM 685 C CA . MET A 1 88 ? -5.570 -1.283 -6.570 1.00 96.88 88 MET A CA 1
ATOM 686 C C . MET A 1 88 ? -5.720 -1.692 -5.099 1.00 96.88 88 MET A C 1
ATOM 688 O O . MET A 1 88 ? -6.597 -1.181 -4.405 1.00 96.88 88 MET A O 1
ATOM 692 N N . LYS A 1 89 ? -4.835 -2.551 -4.577 1.00 96.88 89 LYS A N 1
ATOM 693 C CA . LYS A 1 89 ? -4.843 -2.949 -3.157 1.00 96.88 89 LYS A CA 1
ATOM 694 C C . LYS A 1 89 ? -4.689 -1.751 -2.219 1.00 96.88 89 LYS A C 1
ATOM 696 O O . LYS A 1 89 ? -5.449 -1.637 -1.261 1.00 96.88 89 LYS A O 1
ATOM 701 N N . VAL A 1 90 ? -3.770 -0.829 -2.511 1.00 96.81 90 VAL A N 1
ATOM 702 C CA . VAL A 1 90 ? -3.613 0.415 -1.732 1.00 96.81 90 VAL A CA 1
ATOM 703 C C . VAL A 1 90 ? -4.871 1.283 -1.819 1.00 96.81 90 VAL A C 1
ATOM 705 O O . VAL A 1 90 ? -5.311 1.817 -0.804 1.00 96.81 90 VAL A O 1
ATOM 708 N N . 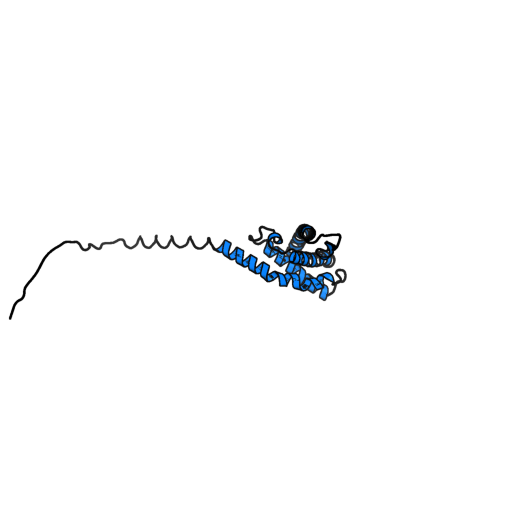SER A 1 91 ? -5.487 1.387 -2.998 1.00 96.00 91 SER A N 1
ATOM 709 C CA . SER A 1 91 ? -6.732 2.143 -3.182 1.00 96.00 91 SER A CA 1
ATOM 710 C C . SER A 1 91 ? -7.892 1.548 -2.381 1.00 96.00 91 SER A C 1
ATOM 712 O O . SER A 1 91 ? -8.671 2.295 -1.800 1.00 96.00 91 SER A O 1
ATOM 714 N N . ILE A 1 92 ? -7.977 0.219 -2.276 1.00 93.56 92 ILE A N 1
ATOM 715 C CA . ILE A 1 92 ? -8.972 -0.460 -1.435 1.00 93.56 92 ILE A CA 1
ATOM 716 C C . ILE A 1 92 ? -8.701 -0.197 0.054 1.00 93.56 92 ILE A C 1
ATOM 718 O O . ILE A 1 92 ? -9.644 0.072 0.791 1.00 93.56 92 ILE A O 1
ATOM 722 N N . LEU A 1 93 ? -7.441 -0.220 0.510 1.00 93.25 93 LEU A N 1
ATOM 723 C CA . LEU A 1 93 ? -7.101 0.134 1.899 1.00 93.25 93 LEU A CA 1
ATOM 724 C C . LEU A 1 93 ? -7.511 1.571 2.234 1.00 93.25 93 LEU A C 1
ATOM 726 O O . LEU A 1 93 ? -8.114 1.815 3.278 1.00 93.25 93 LEU A O 1
ATOM 730 N N . LYS A 1 94 ? -7.222 2.509 1.328 1.00 94.31 94 LYS A N 1
ATOM 731 C CA . LYS A 1 94 ? -7.677 3.894 1.441 1.00 94.31 94 LYS A CA 1
ATOM 732 C C . LYS A 1 94 ? -9.203 3.964 1.500 1.00 94.31 94 LYS A C 1
ATOM 734 O O . LYS A 1 94 ? -9.737 4.622 2.382 1.00 94.31 94 LYS A O 1
ATOM 739 N N . ALA A 1 95 ? -9.893 3.262 0.603 1.00 90.69 95 ALA A N 1
ATOM 740 C CA . ALA A 1 95 ? -11.349 3.254 0.564 1.00 90.69 95 ALA A CA 1
ATOM 741 C C . ALA A 1 95 ? -11.949 2.708 1.862 1.00 90.69 95 ALA A C 1
ATOM 743 O O . ALA A 1 95 ? -12.888 3.310 2.366 1.00 90.69 95 ALA A O 1
ATOM 744 N N . TYR A 1 96 ? -11.395 1.626 2.429 1.00 88.75 96 TYR A N 1
ATOM 745 C CA . TYR A 1 96 ? -11.789 1.139 3.753 1.00 88.75 96 TYR A CA 1
ATOM 746 C C . TYR A 1 96 ? -11.637 2.241 4.798 1.00 88.75 96 TYR A C 1
ATOM 748 O O . TYR A 1 96 ? -12.597 2.545 5.492 1.00 88.75 96 TYR A O 1
ATOM 756 N N . GLU A 1 97 ? -10.475 2.889 4.865 1.00 89.50 97 GLU A N 1
ATOM 757 C CA . GLU A 1 97 ? -10.217 3.947 5.841 1.00 89.50 97 GLU A CA 1
ATOM 758 C C . GLU A 1 97 ? -11.138 5.169 5.720 1.00 89.50 97 GLU A C 1
ATOM 760 O O . GLU A 1 97 ? -11.494 5.771 6.735 1.00 89.50 97 GLU A O 1
ATOM 765 N N . GLU A 1 98 ? -11.488 5.553 4.492 1.00 88.69 98 GLU A N 1
ATOM 766 C CA . GLU A 1 98 ? -12.376 6.681 4.204 1.00 88.69 98 GLU A CA 1
ATOM 767 C C . GLU A 1 98 ? -13.838 6.386 4.568 1.00 88.69 98 GLU A C 1
ATOM 769 O O . GLU A 1 98 ? -14.628 7.322 4.717 1.00 88.69 98 GLU A O 1
ATOM 774 N N . GLN A 1 99 ? -14.211 5.116 4.769 1.00 81.50 99 GLN A N 1
ATOM 775 C CA . GLN A 1 99 ? -15.510 4.796 5.351 1.00 81.50 99 GLN A CA 1
ATOM 776 C C . GLN A 1 99 ? -15.536 5.213 6.826 1.00 81.50 99 GLN A C 1
ATOM 778 O O . GLN A 1 99 ? -14.556 5.077 7.561 1.00 81.50 99 GLN A O 1
ATOM 783 N N . SER A 1 100 ? -16.696 5.694 7.280 1.00 60.78 100 SER A N 1
ATOM 784 C CA . SER A 1 100 ? -16.941 6.302 8.602 1.00 60.78 100 SER A CA 1
ATOM 785 C C . SER A 1 100 ? -16.553 5.439 9.811 1.00 60.78 100 SER A C 1
ATOM 787 O O . SER A 1 100 ? -16.545 5.919 10.940 1.00 60.78 100 SER A O 1
ATOM 789 N N . LEU A 1 101 ? -16.206 4.178 9.583 1.00 68.81 101 LEU A N 1
ATOM 790 C CA . LEU A 1 101 ? -16.042 3.131 10.580 1.00 68.81 101 LEU A CA 1
ATOM 791 C C . LEU A 1 101 ? -14.616 3.028 11.120 1.00 68.81 101 LEU A C 1
ATOM 793 O O . LEU A 1 101 ? -14.428 2.686 12.283 1.00 68.81 101 LEU A O 1
ATOM 797 N N . PHE A 1 102 ? -13.614 3.404 10.325 1.00 69.38 102 PHE A N 1
ATOM 798 C CA . PHE A 1 102 ? -12.214 3.365 10.760 1.00 69.38 102 PHE A CA 1
ATOM 799 C C . PHE A 1 102 ? -11.758 4.668 11.421 1.00 69.38 102 PHE A C 1
ATOM 801 O O . PHE A 1 102 ? -10.596 4.784 11.806 1.00 69.38 102 PHE A O 1
ATOM 808 N N . ASN A 1 103 ? -12.633 5.678 11.542 1.00 69.44 103 ASN A N 1
ATOM 809 C CA . ASN A 1 103 ? -12.287 7.012 12.053 1.00 69.44 103 ASN A CA 1
ATOM 810 C C . ASN A 1 103 ? -11.010 7.595 11.394 1.00 69.44 103 ASN A C 1
ATOM 812 O O . ASN A 1 103 ? -10.216 8.280 12.048 1.00 69.44 103 ASN A O 1
ATOM 816 N N . GLY A 1 104 ? -10.767 7.268 10.118 1.00 69.38 104 GLY A N 1
ATOM 817 C CA . GLY A 1 104 ? -9.559 7.662 9.383 1.00 69.38 104 GLY A CA 1
ATOM 818 C C . GLY A 1 104 ? -8.257 6.981 9.844 1.00 69.38 104 GLY A C 1
ATOM 819 O O . GLY A 1 104 ? -7.165 7.522 9.633 1.00 69.38 104 GLY A O 1
ATOM 820 N N . LYS A 1 105 ? -8.342 5.842 10.543 1.00 82.75 105 LYS A N 1
ATOM 821 C CA . LYS A 1 105 ? -7.200 5.128 11.132 1.00 82.75 105 LYS A CA 1
ATOM 822 C C . LYS A 1 105 ? -7.374 3.612 11.057 1.00 82.75 105 LYS A C 1
ATOM 824 O O . LYS A 1 105 ? -7.635 2.958 12.065 1.00 82.75 105 LYS A O 1
ATOM 829 N N . ILE A 1 106 ? -7.145 3.047 9.874 1.00 85.94 106 ILE A N 1
ATOM 830 C CA . ILE A 1 106 ? -7.157 1.592 9.661 1.00 85.94 106 ILE A CA 1
ATOM 831 C C . ILE A 1 106 ? -6.149 0.839 10.550 1.00 85.94 106 ILE A C 1
ATOM 833 O O . ILE A 1 106 ? -6.281 -0.352 10.817 1.00 85.94 106 ILE A O 1
ATOM 837 N N . GLU A 1 107 ? -5.136 1.547 11.049 1.00 87.62 107 GLU A N 1
ATOM 838 C CA . GLU A 1 107 ? -4.104 1.007 11.926 1.00 87.62 107 GLU A CA 1
ATOM 839 C C . GLU A 1 107 ? -4.600 0.593 13.311 1.00 87.62 107 GLU A C 1
ATOM 841 O O . GLU A 1 107 ? -3.921 -0.176 13.986 1.00 87.62 107 GLU A O 1
ATOM 846 N N . ASN A 1 108 ? -5.747 1.113 13.753 1.00 84.38 108 ASN A N 1
ATOM 847 C CA . ASN A 1 108 ? -6.316 0.748 15.049 1.00 84.38 108 ASN A CA 1
ATOM 848 C C . ASN A 1 108 ? -6.900 -0.671 15.046 1.00 84.38 108 ASN A C 1
ATOM 850 O O . ASN A 1 108 ? -6.997 -1.293 16.102 1.00 84.38 108 ASN A O 1
ATOM 854 N N . ASP A 1 109 ? -7.279 -1.165 13.869 1.00 81.75 109 ASP A N 1
ATOM 855 C CA . ASP A 1 109 ? -7.961 -2.446 13.685 1.00 81.75 109 ASP A CA 1
ATOM 856 C C . ASP A 1 109 ? -7.059 -3.502 13.027 1.00 81.75 109 ASP A C 1
ATOM 858 O O . ASP A 1 109 ? -7.370 -4.691 13.043 1.00 81.75 109 ASP A O 1
ATOM 862 N N . ALA A 1 110 ? -5.917 -3.095 12.466 1.00 84.19 110 ALA A N 1
ATOM 863 C CA . ALA A 1 110 ? -4.969 -3.995 11.822 1.00 84.19 110 ALA A CA 1
ATOM 864 C 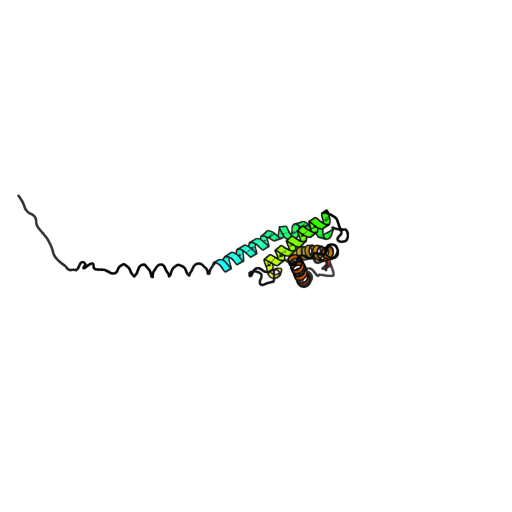C . ALA A 1 110 ? -3.915 -4.541 12.800 1.00 84.19 110 ALA A C 1
ATOM 866 O O . ALA A 1 110 ? -3.289 -3.805 13.566 1.00 84.19 110 ALA A O 1
ATOM 867 N N . LEU A 1 111 ? -3.643 -5.845 12.708 1.00 88.81 111 LEU A N 1
ATOM 868 C CA . LEU A 1 111 ? -2.536 -6.474 13.429 1.00 88.81 111 LEU A CA 1
ATOM 869 C C . LEU A 1 111 ? -1.177 -5.931 12.943 1.00 88.81 111 LEU A C 1
ATOM 871 O O . LEU A 1 111 ? -1.019 -5.666 11.748 1.00 88.81 111 LEU A O 1
ATOM 875 N N . PRO A 1 112 ? -0.146 -5.845 13.809 1.00 88.62 112 PRO A N 1
ATOM 876 C CA . PRO A 1 112 ? 1.182 -5.384 13.399 1.00 88.62 112 PRO A CA 1
ATOM 877 C C . PRO A 1 112 ? 1.802 -6.181 12.238 1.00 88.62 112 PRO A C 1
ATOM 879 O O . PRO A 1 112 ? 2.492 -5.600 11.404 1.00 88.62 112 PRO A O 1
ATOM 882 N N . SER A 1 113 ? 1.531 -7.485 12.133 1.00 88.38 113 SER A N 1
ATOM 883 C CA . SER A 1 113 ? 1.980 -8.315 11.004 1.00 88.38 113 SER A CA 1
ATOM 884 C C . SER A 1 113 ? 1.369 -7.865 9.674 1.00 88.38 113 SER A C 1
ATOM 886 O O . SER A 1 113 ? 2.072 -7.761 8.673 1.00 88.38 113 SER A O 1
ATOM 888 N N . LEU A 1 114 ? 0.084 -7.516 9.686 1.00 91.56 114 LEU A N 1
ATOM 889 C CA . LEU A 1 114 ? -0.636 -7.014 8.521 1.00 91.56 114 LEU A CA 1
ATOM 890 C C . LEU A 1 114 ? -0.152 -5.607 8.129 1.00 91.56 114 LEU A C 1
ATOM 892 O O . LEU A 1 114 ? 0.034 -5.317 6.952 1.00 91.56 114 LEU A O 1
ATOM 896 N N . ILE A 1 115 ? 0.166 -4.757 9.112 1.00 93.69 115 ILE A N 1
ATOM 897 C CA . ILE A 1 115 ? 0.828 -3.467 8.860 1.00 93.69 115 ILE A CA 1
ATOM 898 C C . ILE A 1 115 ? 2.200 -3.655 8.186 1.00 93.69 115 ILE A C 1
ATOM 900 O O . ILE A 1 115 ? 2.573 -2.861 7.322 1.00 93.69 115 ILE A O 1
ATOM 904 N N . SER A 1 116 ? 2.946 -4.708 8.533 1.00 93.31 116 SER A N 1
ATOM 905 C CA . SER A 1 116 ? 4.210 -5.046 7.862 1.00 93.31 116 SER A CA 1
ATOM 906 C C . SER A 1 116 ? 3.977 -5.379 6.384 1.00 93.31 116 SER A C 1
ATOM 908 O O . SER A 1 116 ? 4.689 -4.875 5.514 1.00 93.31 116 SER A O 1
ATOM 910 N N . ASP A 1 117 ? 2.936 -6.151 6.064 1.00 94.25 117 ASP A N 1
ATOM 911 C CA . ASP A 1 117 ? 2.551 -6.412 4.670 1.00 94.25 117 ASP A CA 1
ATOM 912 C C . ASP A 1 117 ? 2.176 -5.122 3.926 1.00 94.25 117 ASP A C 1
ATOM 914 O O . ASP A 1 117 ? 2.648 -4.886 2.810 1.00 94.25 117 ASP A O 1
ATOM 918 N N . TYR A 1 118 ? 1.433 -4.217 4.571 1.00 95.12 118 TYR A N 1
ATOM 919 C CA . TYR A 1 118 ? 1.111 -2.905 4.000 1.00 95.12 118 TYR A CA 1
ATOM 920 C C . TYR A 1 118 ? 2.365 -2.070 3.717 1.00 95.12 118 TYR A C 1
ATOM 922 O O . TYR A 1 118 ? 2.441 -1.391 2.688 1.00 95.12 118 TYR A O 1
ATOM 930 N N . CYS A 1 119 ? 3.395 -2.157 4.566 1.00 95.31 119 CYS A N 1
ATOM 931 C CA . CYS A 1 119 ? 4.682 -1.527 4.284 1.00 95.31 119 CYS A CA 1
ATOM 932 C C . CYS A 1 119 ? 5.365 -2.098 3.028 1.00 95.31 119 CYS A C 1
ATOM 934 O O . CYS A 1 119 ? 6.010 -1.355 2.286 1.00 95.31 119 CYS A O 1
ATOM 936 N N . TRP A 1 120 ? 5.243 -3.397 2.754 1.00 95.62 120 TRP A N 1
ATOM 937 C CA . TRP A 1 120 ? 5.826 -3.993 1.548 1.00 95.62 120 TRP A CA 1
ATOM 938 C C . TRP A 1 120 ? 5.089 -3.574 0.276 1.00 95.62 120 TRP A C 1
ATOM 940 O O . TRP A 1 120 ? 5.748 -3.156 -0.685 1.00 95.62 120 TRP A O 1
ATOM 950 N N . ILE A 1 121 ? 3.751 -3.603 0.298 1.00 95.81 121 ILE A N 1
ATOM 951 C CA . ILE A 1 121 ? 2.906 -3.107 -0.801 1.00 95.81 121 ILE A CA 1
ATOM 952 C C . ILE A 1 121 ? 3.239 -1.640 -1.080 1.00 95.81 121 ILE A C 1
ATOM 954 O O . ILE A 1 121 ? 3.565 -1.266 -2.206 1.00 95.81 121 ILE A O 1
ATOM 958 N N . GLY A 1 122 ? 3.210 -0.808 -0.037 1.00 95.81 122 GLY A N 1
ATOM 959 C CA . GLY A 1 122 ? 3.404 0.625 -0.182 1.00 95.81 122 GLY A CA 1
ATOM 960 C C . GLY A 1 122 ? 4.792 0.993 -0.707 1.00 95.81 122 GLY A C 1
ATOM 961 O O . GLY A 1 122 ? 4.914 1.880 -1.545 1.00 95.81 122 GLY A O 1
ATOM 962 N N . LYS A 1 123 ? 5.849 0.264 -0.320 1.00 94.50 123 LYS A N 1
ATOM 963 C CA . LYS A 1 123 ? 7.186 0.477 -0.888 1.00 94.50 123 LYS A CA 1
ATOM 964 C C . LYS A 1 123 ? 7.206 0.196 -2.362 1.00 94.50 123 LYS A C 1
ATOM 966 O O . LYS A 1 123 ? 7.795 0.963 -3.115 1.00 94.50 123 LYS A O 1
ATOM 971 N N . PHE A 1 124 ? 6.629 -0.929 -2.754 1.00 94.81 124 PHE A N 1
ATOM 972 C CA . PHE A 1 124 ? 6.586 -1.288 -4.153 1.00 94.81 124 PHE A CA 1
ATOM 973 C C . PHE A 1 124 ? 5.833 -0.230 -4.970 1.00 94.81 124 PHE A C 1
ATOM 975 O O . PHE A 1 124 ? 6.396 0.284 -5.933 1.00 94.81 124 PHE A O 1
ATOM 982 N N . VAL A 1 125 ? 4.647 0.189 -4.522 1.00 96.12 125 VAL A N 1
ATOM 983 C CA . VAL A 1 125 ? 3.849 1.224 -5.196 1.00 96.12 125 VAL A CA 1
ATOM 984 C C . VAL A 1 125 ? 4.582 2.571 -5.260 1.00 96.12 125 VAL A C 1
ATOM 986 O O . VAL A 1 125 ? 4.688 3.155 -6.338 1.00 96.12 125 VAL A O 1
ATOM 989 N N . SER A 1 126 ? 5.135 3.063 -4.148 1.00 94.62 126 SER A N 1
ATOM 990 C CA . SER A 1 126 ? 5.837 4.356 -4.114 1.00 94.62 126 SER A CA 1
ATOM 991 C C . SER A 1 126 ? 7.156 4.359 -4.892 1.00 94.62 126 SER A C 1
ATOM 993 O O . SER A 1 126 ? 7.576 5.405 -5.386 1.00 94.62 126 SER A O 1
ATOM 995 N N . ASP A 1 127 ? 7.856 3.226 -4.983 1.00 93.56 127 ASP A N 1
ATOM 996 C CA . ASP A 1 127 ? 9.089 3.140 -5.768 1.00 93.56 127 ASP A CA 1
ATOM 997 C C . ASP A 1 127 ? 8.785 3.010 -7.264 1.00 93.56 127 ASP A C 1
ATOM 999 O O . ASP A 1 127 ? 9.402 3.707 -8.070 1.00 93.56 127 ASP A O 1
ATOM 1003 N N . TYR A 1 128 ? 7.804 2.183 -7.637 1.00 94.75 128 TYR A N 1
ATOM 1004 C CA . TYR A 1 128 ? 7.464 1.947 -9.039 1.00 94.75 128 TYR A CA 1
ATOM 1005 C C . TYR A 1 128 ? 6.715 3.126 -9.681 1.00 94.75 128 TYR A C 1
ATOM 1007 O O . TYR A 1 128 ? 6.904 3.394 -10.867 1.00 94.75 128 TYR A O 1
ATOM 1015 N N . SER A 1 129 ? 5.956 3.919 -8.912 1.00 95.00 129 SER A N 1
ATOM 1016 C CA . SER A 1 129 ? 5.293 5.139 -9.413 1.00 95.00 129 SER A CA 1
ATOM 1017 C C . SER A 1 129 ? 6.270 6.199 -9.942 1.00 95.00 129 SER A C 1
ATOM 1019 O O . SER A 1 129 ? 5.904 7.021 -10.778 1.00 95.00 129 SER A O 1
ATOM 1021 N N . LYS A 1 130 ? 7.539 6.163 -9.510 1.00 92.94 130 LYS A N 1
ATOM 1022 C CA . LYS A 1 130 ? 8.608 7.033 -10.034 1.00 92.94 130 LYS A CA 1
ATOM 1023 C C . LYS A 1 130 ? 9.046 6.629 -11.443 1.00 92.94 130 LYS A C 1
ATOM 1025 O O . LYS A 1 130 ? 9.550 7.461 -12.189 1.00 92.94 130 LYS A O 1
ATOM 1030 N N . ILE A 1 131 ? 8.878 5.355 -11.792 1.00 91.88 131 ILE A N 1
ATOM 1031 C CA . ILE A 1 131 ? 9.245 4.776 -13.093 1.00 91.88 131 ILE A CA 1
ATOM 1032 C C . ILE A 1 131 ? 8.049 4.781 -14.039 1.00 91.88 131 ILE A C 1
ATOM 1034 O O . ILE A 1 131 ? 8.202 5.006 -15.240 1.00 91.88 131 ILE A O 1
ATOM 1038 N N . ARG A 1 132 ? 6.847 4.583 -13.492 1.00 92.44 132 ARG A N 1
ATOM 1039 C CA . ARG A 1 132 ? 5.576 4.701 -14.200 1.00 92.44 132 ARG A CA 1
ATOM 1040 C C . ARG A 1 132 ? 4.699 5.774 -13.541 1.00 92.44 132 ARG A C 1
ATOM 1042 O O . ARG A 1 132 ? 3.788 5.436 -12.787 1.00 92.44 132 ARG A O 1
ATOM 1049 N N . PRO A 1 133 ? 4.954 7.066 -13.820 1.00 92.19 133 PRO A N 1
ATOM 1050 C CA . PRO A 1 133 ? 4.092 8.140 -13.351 1.00 92.19 133 PRO A CA 1
ATOM 1051 C C . PRO A 1 133 ? 2.679 8.001 -13.919 1.00 92.19 133 PRO A C 1
ATOM 1053 O O . PRO A 1 133 ? 2.492 7.578 -15.061 1.00 92.19 133 PRO A O 1
ATOM 1056 N N . THR A 1 134 ? 1.689 8.410 -13.134 1.00 93.56 134 THR A N 1
ATOM 1057 C CA . THR A 1 134 ? 0.277 8.456 -13.530 1.00 93.56 134 THR A CA 1
ATOM 1058 C C . THR A 1 134 ? -0.225 9.897 -13.504 1.00 93.56 134 THR A C 1
ATOM 1060 O O . THR A 1 134 ? 0.198 10.699 -12.671 1.00 93.56 134 THR A O 1
ATOM 1063 N N . ALA A 1 135 ? -1.127 10.229 -14.427 1.00 93.62 135 ALA A N 1
ATOM 1064 C CA . ALA A 1 135 ? -1.876 11.487 -14.430 1.00 93.62 135 ALA A CA 1
ATOM 1065 C C . ALA A 1 135 ? -3.311 11.310 -13.895 1.00 93.62 135 ALA A C 1
ATOM 1067 O O . ALA A 1 135 ? -4.074 12.277 -13.829 1.00 93.62 135 ALA A O 1
ATOM 1068 N N . ASN A 1 136 ? -3.696 10.081 -13.530 1.00 96.56 136 ASN A N 1
ATOM 1069 C CA . ASN A 1 136 ? -5.003 9.791 -12.961 1.00 96.56 136 ASN A CA 1
ATOM 1070 C C . ASN A 1 136 ? -5.117 10.431 -11.569 1.00 96.56 136 ASN A C 1
ATOM 1072 O O . ASN A 1 136 ? -4.288 10.205 -10.689 1.00 96.56 136 ASN A O 1
ATOM 1076 N N . GLN A 1 137 ? -6.158 11.238 -11.371 1.00 96.62 137 GLN A N 1
ATOM 1077 C CA . GLN A 1 137 ? -6.354 11.991 -10.133 1.00 96.62 137 GLN A CA 1
ATOM 1078 C C . GLN A 1 137 ? -6.609 11.097 -8.914 1.00 96.62 137 GLN A C 1
ATOM 1080 O O . GLN A 1 137 ? -6.144 11.420 -7.823 1.00 96.62 137 GLN A O 1
ATOM 1085 N N . GLU A 1 138 ? -7.319 9.981 -9.076 1.00 95.81 138 GLU A N 1
ATOM 1086 C CA . GLU A 1 138 ? -7.574 9.056 -7.969 1.00 95.81 138 GLU A CA 1
ATOM 1087 C C . GLU A 1 138 ? -6.305 8.315 -7.561 1.00 95.81 138 GLU A C 1
ATOM 1089 O O . GLU A 1 138 ? -5.997 8.262 -6.369 1.00 95.81 138 GLU A O 1
ATOM 1094 N N . ASP A 1 139 ? -5.498 7.869 -8.527 1.00 96.94 139 ASP A N 1
ATOM 1095 C CA . ASP A 1 139 ? -4.197 7.262 -8.235 1.00 96.94 139 ASP A CA 1
ATOM 1096 C C . ASP A 1 139 ? -3.280 8.248 -7.502 1.00 96.94 139 ASP A C 1
ATOM 1098 O O . ASP A 1 139 ? -2.645 7.891 -6.511 1.00 96.94 139 ASP A O 1
ATOM 1102 N N . LEU A 1 140 ? -3.239 9.515 -7.932 1.00 97.25 140 LEU A N 1
ATOM 1103 C CA . LEU A 1 140 ? -2.455 10.559 -7.266 1.00 97.25 140 LEU A CA 1
ATOM 1104 C C . LEU A 1 140 ? -2.918 10.797 -5.821 1.00 97.25 140 LEU A C 1
ATOM 1106 O O . LEU A 1 140 ? -2.084 10.946 -4.924 1.00 97.25 140 LEU A O 1
ATOM 1110 N N . LYS A 1 141 ? -4.234 10.793 -5.563 1.00 96.88 141 LYS A N 1
ATOM 1111 C CA . LYS A 1 141 ? -4.777 10.864 -4.196 1.00 96.88 141 LYS A CA 1
ATOM 1112 C C . LYS A 1 141 ? -4.374 9.642 -3.374 1.00 96.88 141 LYS A C 1
ATOM 1114 O O . LYS A 1 141 ? -4.010 9.799 -2.211 1.00 96.88 141 LYS A O 1
ATOM 1119 N N . THR A 1 142 ? -4.425 8.446 -3.959 1.00 97.38 142 THR A N 1
ATOM 1120 C CA . THR A 1 142 ? -3.997 7.202 -3.306 1.00 97.38 142 THR A CA 1
ATOM 1121 C C . THR A 1 142 ? -2.510 7.232 -2.963 1.00 97.38 142 THR A C 1
ATOM 1123 O O . THR A 1 142 ? -2.140 6.912 -1.837 1.00 97.38 142 THR A O 1
ATOM 1126 N N . LEU A 1 143 ? -1.654 7.677 -3.886 1.00 97.31 143 LEU A N 1
ATOM 1127 C CA . LEU A 1 143 ? -0.216 7.819 -3.651 1.00 97.31 143 LEU A CA 1
ATOM 1128 C C . LEU A 1 143 ? 0.078 8.834 -2.541 1.00 97.31 143 LEU A C 1
ATOM 1130 O O . LEU A 1 143 ? 0.921 8.579 -1.687 1.00 97.31 143 LEU A O 1
ATOM 1134 N N . LYS A 1 144 ? -0.649 9.956 -2.503 1.00 96.44 144 LYS A N 1
ATOM 1135 C CA . LYS A 1 144 ? -0.521 10.939 -1.421 1.00 96.44 144 LYS A CA 1
ATOM 1136 C C . LYS A 1 144 ? -0.940 10.359 -0.067 1.00 96.44 144 LYS A C 1
ATOM 1138 O O . LYS A 1 144 ? -0.193 10.487 0.897 1.00 96.44 144 LYS A O 1
ATOM 1143 N N . TRP A 1 145 ? -2.097 9.697 -0.009 1.00 96.00 145 TRP A N 1
ATOM 1144 C CA . TRP A 1 145 ? -2.563 9.007 1.198 1.00 96.00 145 TRP A CA 1
ATOM 1145 C C . TRP A 1 145 ? -1.539 7.972 1.679 1.00 96.00 145 TRP A C 1
ATOM 1147 O O . TRP A 1 145 ? -1.241 7.892 2.869 1.00 96.00 145 TRP A O 1
ATOM 1157 N N . LEU A 1 146 ? -0.943 7.224 0.748 1.00 96.38 146 LEU A N 1
ATOM 1158 C CA . LEU A 1 146 ? 0.070 6.229 1.061 1.00 96.38 146 LEU A CA 1
ATOM 1159 C C . LEU A 1 146 ? 1.301 6.858 1.726 1.00 96.38 146 LEU A C 1
ATOM 1161 O O . LEU A 1 146 ? 1.780 6.321 2.720 1.00 96.38 146 LEU A O 1
ATOM 1165 N N . GLU A 1 147 ? 1.801 7.998 1.247 1.00 94.75 147 GLU A N 1
ATOM 1166 C CA . GLU A 1 147 ? 2.940 8.673 1.888 1.00 94.75 147 GLU A CA 1
ATOM 1167 C C . GLU A 1 147 ? 2.647 9.064 3.348 1.00 94.75 147 GLU A C 1
ATOM 1169 O O . GLU A 1 147 ? 3.485 8.829 4.224 1.00 94.75 147 GLU A O 1
ATOM 1174 N N . ASP A 1 148 ? 1.433 9.535 3.647 1.00 93.56 148 ASP A N 1
ATOM 1175 C CA . ASP A 1 148 ? 1.011 9.832 5.024 1.00 93.56 148 ASP A CA 1
ATOM 1176 C C . ASP A 1 148 ? 0.962 8.561 5.894 1.00 93.56 148 ASP A C 1
ATOM 1178 O O . ASP A 1 148 ? 1.333 8.566 7.076 1.00 93.56 148 ASP A O 1
ATOM 1182 N N . LYS A 1 149 ? 0.523 7.441 5.311 1.00 93.94 149 LYS A N 1
ATOM 1183 C CA . LYS A 1 149 ? 0.419 6.140 5.986 1.00 93.94 149 LYS A CA 1
ATOM 1184 C C . LYS A 1 149 ? 1.768 5.524 6.307 1.00 93.94 149 LYS A C 1
ATOM 1186 O O . LYS A 1 149 ? 1.948 4.980 7.396 1.00 93.94 149 LYS A O 1
ATOM 1191 N N . ARG A 1 150 ? 2.746 5.656 5.411 1.00 93.12 150 ARG A N 1
ATOM 1192 C CA . ARG A 1 150 ? 4.094 5.089 5.580 1.00 93.12 150 ARG A CA 1
ATOM 1193 C C . ARG A 1 150 ? 4.762 5.542 6.876 1.00 93.12 150 ARG A C 1
ATOM 1195 O O . ARG A 1 150 ? 5.409 4.732 7.540 1.00 93.12 150 ARG A O 1
ATOM 1202 N N . ILE A 1 151 ? 4.566 6.802 7.268 1.00 91.25 151 ILE A N 1
ATOM 1203 C CA . ILE A 1 151 ? 5.089 7.354 8.527 1.00 91.25 151 ILE A CA 1
ATOM 1204 C C . ILE A 1 151 ? 4.450 6.645 9.731 1.00 91.25 151 ILE A C 1
ATOM 1206 O O . ILE A 1 151 ? 5.155 6.203 10.642 1.00 91.25 151 ILE A O 1
ATOM 1210 N N . LYS A 1 152 ? 3.121 6.488 9.717 1.00 92.06 152 LYS A N 1
ATOM 1211 C CA . LYS A 1 152 ? 2.359 5.836 10.793 1.00 92.06 152 LYS A CA 1
ATOM 1212 C C . LYS A 1 152 ? 2.713 4.354 10.916 1.00 92.06 152 LYS A C 1
ATOM 1214 O O . LYS A 1 152 ? 3.019 3.883 12.009 1.00 92.06 152 LYS A O 1
ATOM 1219 N N . TRP A 1 153 ? 2.734 3.632 9.798 1.00 93.44 153 TRP A N 1
ATOM 1220 C CA . TRP A 1 153 ? 3.055 2.204 9.766 1.00 93.44 153 TRP A CA 1
ATOM 1221 C C . TRP A 1 153 ? 4.478 1.927 10.241 1.00 93.44 153 TRP A C 1
ATOM 1223 O O . TRP A 1 153 ? 4.686 1.027 11.053 1.00 93.44 153 TRP A O 1
ATOM 1233 N N . LYS A 1 154 ? 5.449 2.755 9.837 1.00 91.38 154 LYS A N 1
ATOM 1234 C CA . LYS A 1 154 ? 6.825 2.662 10.336 1.00 91.38 154 LYS A CA 1
ATOM 1235 C C . LYS A 1 154 ? 6.890 2.788 11.858 1.00 91.38 154 LYS A C 1
ATOM 1237 O O . LYS A 1 154 ? 7.552 1.972 12.496 1.00 91.38 154 LYS A O 1
ATOM 1242 N N . ALA A 1 155 ? 6.175 3.748 12.446 1.00 90.12 155 ALA A N 1
ATOM 1243 C CA . ALA A 1 155 ? 6.135 3.920 13.898 1.00 90.12 155 ALA A CA 1
ATOM 1244 C C . ALA A 1 155 ? 5.517 2.704 14.618 1.00 90.12 155 ALA A C 1
ATOM 1246 O O . ALA A 1 155 ? 6.037 2.258 15.641 1.00 90.12 155 ALA A O 1
ATOM 1247 N N . ILE A 1 156 ? 4.445 2.125 14.065 1.00 91.00 156 ILE A N 1
ATOM 1248 C CA . ILE A 1 156 ? 3.803 0.916 14.609 1.00 91.00 156 ILE A CA 1
ATOM 1249 C C . ILE A 1 156 ? 4.762 -0.273 14.570 1.00 91.00 156 ILE A C 1
ATOM 1251 O O . ILE A 1 156 ? 4.914 -0.973 15.570 1.00 91.00 156 ILE A O 1
ATOM 1255 N N . ILE A 1 157 ? 5.437 -0.493 13.443 1.00 91.25 157 ILE A N 1
ATOM 1256 C CA . ILE A 1 157 ? 6.385 -1.599 13.296 1.00 91.25 157 ILE A CA 1
ATOM 1257 C C . ILE A 1 157 ? 7.588 -1.422 14.215 1.00 91.25 157 ILE A C 1
ATOM 1259 O O . ILE A 1 157 ? 7.995 -2.377 14.869 1.00 91.25 157 ILE A O 1
ATOM 1263 N N . GLN A 1 158 ? 8.119 -0.207 14.338 1.00 88.44 158 GLN A N 1
ATOM 1264 C CA . GLN A 1 158 ? 9.197 0.070 15.282 1.00 88.44 158 GLN A CA 1
ATOM 1265 C C . GLN A 1 158 ? 8.771 -0.233 16.722 1.00 88.44 158 GLN A C 1
ATOM 1267 O O . GLN A 1 158 ? 9.507 -0.886 17.449 1.00 88.44 158 GLN A O 1
ATOM 1272 N N . LYS A 1 159 ? 7.558 0.154 17.123 1.00 87.75 159 LYS A N 1
ATOM 1273 C CA . LYS A 1 159 ? 7.049 -0.139 18.467 1.00 87.75 159 LYS A CA 1
ATOM 1274 C C . LYS A 1 159 ? 6.897 -1.642 18.745 1.00 87.75 159 LYS A C 1
ATOM 1276 O O . LYS A 1 159 ? 7.125 -2.060 19.874 1.00 87.75 159 LYS A O 1
ATOM 1281 N N . ASN A 1 160 ? 6.481 -2.434 17.754 1.00 85.56 160 ASN A N 1
ATOM 1282 C CA . ASN A 1 160 ? 6.125 -3.847 17.952 1.00 85.56 160 ASN A CA 1
ATOM 1283 C C . ASN A 1 160 ? 7.250 -4.840 17.613 1.00 85.56 160 ASN A C 1
ATOM 1285 O O . ASN A 1 160 ? 7.242 -5.950 18.136 1.00 85.56 160 ASN A O 1
ATOM 1289 N N . TYR A 1 161 ? 8.202 -4.463 16.754 1.00 76.88 161 TYR A N 1
ATOM 1290 C CA . TYR A 1 161 ? 9.230 -5.367 16.219 1.00 76.88 161 TYR A CA 1
ATOM 1291 C C . TYR A 1 161 ? 10.665 -4.834 16.321 1.00 76.88 161 TYR A C 1
ATOM 1293 O O . TYR A 1 161 ? 11.596 -5.552 15.956 1.00 76.88 161 TYR A O 1
ATOM 1301 N N . ALA A 1 162 ? 10.896 -3.605 16.803 1.00 61.03 162 ALA A N 1
ATOM 1302 C CA . ALA A 1 162 ? 12.259 -3.119 17.004 1.00 61.03 162 ALA A CA 1
ATOM 1303 C C . ALA A 1 162 ? 12.828 -3.609 18.344 1.00 61.03 162 ALA A C 1
ATOM 1305 O O . ALA A 1 162 ? 12.889 -2.855 19.312 1.00 61.03 162 ALA A O 1
ATOM 1306 N N . ASP A 1 163 ? 13.335 -4.843 18.377 1.00 65.69 163 ASP A N 1
ATOM 1307 C CA . ASP A 1 163 ? 14.575 -5.068 19.123 1.00 65.69 163 ASP A CA 1
ATOM 1308 C C . ASP A 1 163 ? 15.740 -4.988 18.121 1.00 65.69 163 ASP A C 1
ATOM 1310 O O . ASP A 1 163 ? 16.072 -5.989 17.477 1.00 65.69 163 ASP A O 1
ATOM 1314 N N . PRO A 1 164 ? 16.362 -3.802 17.952 1.00 60.00 164 PRO A N 1
ATOM 1315 C CA . PRO A 1 164 ? 17.437 -3.594 16.983 1.00 60.00 164 PRO A CA 1
ATOM 1316 C C . PRO A 1 164 ? 18.691 -4.431 17.277 1.00 60.00 164 PRO A C 1
ATOM 1318 O O . PRO A 1 164 ? 19.617 -4.426 16.471 1.00 60.00 164 PRO A O 1
ATOM 1321 N N . ARG A 1 165 ? 18.737 -5.150 18.409 1.00 60.44 165 ARG A N 1
ATOM 1322 C CA . ARG A 1 165 ? 19.809 -6.100 18.732 1.00 60.44 165 ARG A CA 1
ATOM 1323 C C . ARG A 1 165 ? 19.649 -7.442 18.020 1.00 60.44 165 ARG A C 1
ATOM 1325 O O . ARG A 1 165 ? 20.633 -8.166 17.916 1.00 60.44 165 ARG A O 1
ATOM 1332 N N . PHE A 1 166 ? 18.449 -7.769 17.535 1.00 61.78 166 PHE A N 1
ATOM 1333 C CA . PHE A 1 166 ? 18.159 -9.076 16.939 1.00 61.78 166 PHE A CA 1
ATOM 1334 C C . PHE A 1 166 ? 17.529 -8.990 15.549 1.00 61.78 166 PHE A C 1
ATOM 1336 O O . PHE A 1 166 ? 17.838 -9.833 14.711 1.00 61.78 166 PHE A O 1
ATOM 1343 N N . VAL A 1 167 ? 16.675 -7.993 15.276 1.00 66.31 167 VAL A N 1
ATOM 1344 C CA . VAL A 1 167 ? 16.006 -7.856 13.971 1.00 66.31 167 VAL A CA 1
ATOM 1345 C C . VAL A 1 167 ? 15.850 -6.386 13.587 1.00 66.31 167 VAL A C 1
ATOM 1347 O O . VAL A 1 167 ? 15.487 -5.538 14.406 1.00 66.31 167 VAL A O 1
ATOM 1350 N N . SER A 1 168 ? 16.119 -6.061 12.323 1.00 76.25 168 SER A N 1
ATOM 1351 C CA . SER A 1 168 ? 15.952 -4.701 11.823 1.00 76.25 168 SER A CA 1
ATOM 1352 C C . SER A 1 168 ? 14.476 -4.423 11.555 1.00 76.25 168 SER A C 1
ATOM 1354 O O . SER A 1 168 ? 13.804 -5.172 10.852 1.00 76.25 168 SER A O 1
ATOM 1356 N N . SER A 1 169 ? 13.966 -3.274 12.009 1.00 75.81 169 SER A N 1
ATOM 1357 C CA . SER A 1 169 ? 12.615 -2.822 11.623 1.00 75.81 169 SER A CA 1
ATOM 1358 C C . SER A 1 169 ? 12.431 -2.700 10.100 1.00 75.81 169 SER A C 1
ATOM 1360 O O . SER A 1 169 ? 11.301 -2.772 9.622 1.00 75.81 169 SER A O 1
ATOM 1362 N N . LYS A 1 170 ? 13.526 -2.594 9.328 1.00 80.38 170 LYS A N 1
ATOM 1363 C CA . LYS A 1 170 ? 13.502 -2.589 7.855 1.00 80.38 170 LYS A CA 1
ATOM 1364 C C . LYS A 1 170 ? 13.071 -3.925 7.245 1.00 80.38 170 LYS A C 1
ATOM 1366 O O . LYS A 1 170 ? 12.595 -3.920 6.113 1.00 80.38 170 LYS A O 1
ATOM 1371 N N . ASP A 1 171 ? 13.194 -5.026 7.984 1.00 82.69 171 ASP A N 1
ATOM 1372 C CA . ASP A 1 171 ? 12.767 -6.357 7.532 1.00 82.69 171 ASP A CA 1
ATOM 1373 C C . ASP A 1 171 ? 11.230 -6.478 7.523 1.00 82.69 171 ASP A C 1
ATOM 1375 O O . ASP A 1 171 ? 10.651 -7.253 6.756 1.00 82.69 171 ASP A O 1
ATOM 1379 N N . TYR A 1 172 ? 10.563 -5.642 8.324 1.00 83.75 172 TYR A N 1
ATOM 1380 C CA . TYR A 1 172 ? 9.107 -5.576 8.466 1.00 83.75 172 TYR A CA 1
ATOM 1381 C C . TYR A 1 172 ? 8.499 -4.331 7.803 1.00 83.75 172 TYR A C 1
ATOM 1383 O O . TYR A 1 172 ? 7.368 -4.367 7.337 1.00 83.75 172 TYR A O 1
ATOM 1391 N N . CYS A 1 173 ? 9.235 -3.219 7.726 1.00 90.12 173 CYS A N 1
ATOM 1392 C CA . CYS A 1 173 ? 8.783 -1.999 7.064 1.00 90.12 173 CYS A CA 1
ATOM 1393 C C . CYS A 1 173 ? 9.952 -1.312 6.334 1.00 90.12 173 CYS A C 1
ATOM 1395 O O . CYS A 1 173 ? 10.737 -0.601 6.964 1.00 90.12 173 CYS A O 1
ATOM 1397 N N . PRO A 1 174 ? 10.104 -1.506 5.011 1.00 86.62 174 PRO A N 1
ATOM 1398 C CA . PRO A 1 174 ? 11.333 -1.176 4.276 1.00 86.62 174 PRO A CA 1
ATOM 1399 C C . PRO A 1 174 ? 11.489 0.318 3.892 1.00 86.62 174 PRO A C 1
ATOM 1401 O O . PRO A 1 174 ? 12.025 0.640 2.823 1.00 86.62 174 PRO A O 1
ATOM 1404 N N . TYR A 1 175 ? 11.032 1.233 4.755 1.00 82.81 175 TYR A N 1
ATOM 1405 C CA . TYR A 1 175 ? 11.133 2.695 4.608 1.00 82.81 175 TYR A CA 1
ATOM 1406 C C . TYR A 1 175 ? 12.114 3.336 5.593 1.00 82.81 175 TYR A C 1
ATOM 1408 O O . TYR A 1 175 ? 12.292 2.836 6.725 1.00 82.81 175 TYR A O 1
#

Organism: Acinetobacter guillouiae (NCBI:txid106649)

Sequence (175 aa):
MNLQEGEAFPAYSLQIGIKMKFKRIIFICFISVSLSACSNATELDSKELKQSFESSSAYFSLDTPIYKVIDKKIKSEVSDAIYDSALMKVSILKAYEEQSLFNGKIENDALPSLISDYCWIGKFVSDYSKIRPTANQEDLKTLKWLEDKRIKWKAIIQKNYADPRFVSSKDYCPY

Radius of gyration: 33.86 Å; chains: 1; bounding box: 120×42×56 Å

Foldseek 3Di:
DDDDDDDDDDDDDDDDDDDDDPPPPVVVVVVPPPPPPPPCCVVVVLVVLLVVVVVCLCVLQVCLVVLVPPDLPDDDPVLVVLLVSLLVSLLVVQVSLPPPNCVNPPPVSDDLQSLLSLLSSLVSNQSNCVVVPDPDPSSVVSNVSSVVSLVVSLVSLCVPPPPVVPDDSCVSHVD